Protein AF-A0A383E9K0-F1 (afdb_monomer_lite)

Structure (mmCIF, N/CA/C/O backbone):
data_AF-A0A383E9K0-F1
#
_entry.id   AF-A0A383E9K0-F1
#
loop_
_atom_site.group_PDB
_atom_site.id
_atom_site.type_symbol
_atom_site.label_atom_id
_atom_site.label_alt_id
_atom_site.label_comp_id
_atom_site.label_asym_id
_atom_site.label_entity_id
_atom_site.label_seq_id
_atom_site.pdbx_PDB_ins_code
_atom_site.Cartn_x
_atom_site.Cartn_y
_atom_site.Cartn_z
_atom_site.occupancy
_atom_site.B_iso_or_equiv
_atom_site.auth_seq_id
_atom_site.auth_comp_id
_atom_site.auth_asym_id
_atom_site.auth_atom_id
_atom_site.pdbx_PDB_model_num
ATOM 1 N N . MET A 1 1 ? 12.371 43.505 5.451 1.00 62.72 1 MET A N 1
ATOM 2 C CA . MET A 1 1 ? 11.698 42.505 6.313 1.00 62.72 1 MET A CA 1
ATOM 3 C C . MET A 1 1 ? 12.733 41.983 7.300 1.00 62.72 1 MET A C 1
ATOM 5 O O . MET A 1 1 ? 13.817 41.647 6.853 1.00 62.72 1 MET A O 1
ATOM 9 N N . ASN A 1 2 ? 12.482 42.033 8.610 1.00 87.19 2 ASN A N 1
ATOM 10 C CA . ASN A 1 2 ? 13.477 41.635 9.618 1.00 87.19 2 ASN A CA 1
ATOM 11 C C . ASN A 1 2 ? 13.504 40.107 9.811 1.00 87.19 2 ASN A C 1
ATOM 13 O O . ASN A 1 2 ? 12.530 39.417 9.507 1.00 87.19 2 ASN A O 1
ATOM 17 N N . SER A 1 3 ? 14.624 39.590 10.320 1.00 84.31 3 SER A N 1
ATOM 18 C CA . SER A 1 3 ? 14.886 38.151 10.492 1.00 84.31 3 SER A CA 1
ATOM 19 C C . SER A 1 3 ? 13.806 37.435 11.308 1.00 84.31 3 SER A C 1
ATOM 21 O O . SER A 1 3 ? 13.429 36.313 10.985 1.00 84.31 3 SER A O 1
ATOM 23 N N . THR A 1 4 ? 13.227 38.110 12.301 1.00 87.75 4 THR A N 1
ATOM 24 C CA . THR A 1 4 ? 12.121 37.583 13.111 1.00 87.75 4 THR A CA 1
ATOM 25 C C . THR A 1 4 ? 10.860 37.329 12.281 1.00 87.75 4 THR A C 1
ATOM 27 O O . THR A 1 4 ? 10.239 36.278 12.415 1.00 87.75 4 THR A O 1
ATOM 30 N N . LYS A 1 5 ? 10.495 38.253 11.378 1.00 87.75 5 LYS A N 1
ATOM 31 C CA . LYS A 1 5 ? 9.339 38.079 10.482 1.00 87.75 5 LYS A CA 1
ATOM 32 C C . LYS A 1 5 ? 9.578 36.964 9.464 1.00 87.75 5 LYS A C 1
ATOM 34 O O . LYS A 1 5 ? 8.656 36.214 9.175 1.00 87.75 5 LYS A O 1
ATOM 39 N N . LEU A 1 6 ? 10.809 36.826 8.966 1.00 87.19 6 LEU A N 1
ATOM 40 C CA . LEU A 1 6 ? 11.177 35.742 8.051 1.00 87.19 6 LEU A CA 1
ATOM 41 C C . LEU A 1 6 ? 11.075 34.364 8.729 1.00 87.19 6 LEU A C 1
ATOM 43 O O . LEU A 1 6 ? 10.547 33.426 8.139 1.00 87.19 6 LEU A O 1
ATOM 47 N N . CYS A 1 7 ? 11.513 34.262 9.986 1.00 88.81 7 CYS A N 1
ATOM 48 C CA . CYS A 1 7 ? 11.448 33.024 10.763 1.00 88.81 7 CYS A CA 1
ATOM 49 C C . CYS A 1 7 ? 9.997 32.578 11.025 1.00 88.81 7 CYS A C 1
ATOM 51 O O . CYS A 1 7 ? 9.662 31.411 10.846 1.00 88.81 7 CYS A O 1
ATOM 53 N N . LEU A 1 8 ? 9.103 33.519 11.355 1.00 88.94 8 LEU A N 1
ATOM 54 C CA . LEU A 1 8 ? 7.677 33.224 11.557 1.00 88.94 8 LEU A CA 1
ATOM 55 C C . LEU A 1 8 ? 6.985 32.723 10.278 1.00 88.94 8 LEU A C 1
ATOM 57 O O . LEU A 1 8 ? 6.127 31.845 10.352 1.00 88.94 8 LEU A O 1
ATOM 61 N N . ILE A 1 9 ? 7.379 33.233 9.107 1.00 87.94 9 ILE A N 1
ATOM 62 C CA . ILE A 1 9 ? 6.860 32.767 7.811 1.00 87.94 9 ILE A CA 1
ATOM 63 C C . ILE A 1 9 ? 7.317 31.329 7.524 1.00 87.94 9 ILE A C 1
ATOM 65 O O . ILE A 1 9 ? 6.505 30.501 7.119 1.00 87.94 9 ILE A O 1
ATOM 69 N N . LEU A 1 10 ? 8.589 31.009 7.781 1.00 85.00 10 LEU A N 1
ATOM 70 C CA . LEU A 1 10 ? 9.135 29.654 7.617 1.00 85.00 10 LEU A CA 1
ATOM 71 C C . LEU A 1 10 ? 8.456 28.633 8.537 1.00 85.00 10 LEU A C 1
ATOM 73 O O . LEU A 1 10 ? 8.125 27.538 8.092 1.00 85.00 10 LEU A O 1
ATOM 77 N N . ILE A 1 11 ? 8.199 29.000 9.795 1.00 86.56 11 ILE A N 1
ATOM 78 C CA . ILE A 1 11 ? 7.497 28.129 10.747 1.00 86.56 11 ILE A CA 1
ATOM 79 C C . ILE A 1 11 ? 6.051 27.897 10.296 1.00 86.56 11 ILE A C 1
ATOM 81 O O . ILE A 1 11 ? 5.594 26.762 10.314 1.00 86.56 11 ILE A O 1
ATOM 85 N N . SER A 1 12 ? 5.356 28.942 9.832 1.00 81.81 12 SER A N 1
ATOM 86 C CA . SER A 1 12 ? 3.989 28.852 9.293 1.00 81.81 12 SER A CA 1
ATOM 87 C C . SER A 1 12 ? 3.872 27.861 8.124 1.00 81.81 12 SER A C 1
ATOM 89 O O . SER A 1 12 ? 2.944 27.053 8.087 1.00 81.81 12 SER A O 1
ATOM 91 N N . LEU A 1 13 ? 4.855 27.848 7.217 1.00 79.12 13 LEU A N 1
ATOM 92 C CA . LEU A 1 13 ? 4.903 26.919 6.080 1.00 79.12 13 LEU A CA 1
ATOM 93 C C . LEU A 1 13 ? 5.021 25.443 6.506 1.00 79.12 13 LEU A C 1
ATOM 95 O O . LEU A 1 13 ? 4.554 24.573 5.778 1.00 79.12 13 LEU A O 1
ATOM 99 N N . MET A 1 14 ? 5.593 25.153 7.680 1.00 73.38 14 MET A N 1
ATOM 100 C CA . MET A 1 14 ? 5.721 23.787 8.214 1.00 73.38 14 MET A CA 1
ATOM 101 C C . MET A 1 14 ? 4.428 23.258 8.858 1.00 73.38 14 MET A C 1
ATOM 103 O O . MET A 1 14 ? 4.321 22.061 9.112 1.00 73.38 14 MET A O 1
ATOM 107 N N . ILE A 1 15 ? 3.451 24.130 9.134 1.00 75.44 15 ILE A N 1
ATOM 108 C CA . ILE A 1 15 ? 2.143 23.754 9.704 1.00 75.44 15 ILE A CA 1
ATOM 109 C C . ILE A 1 15 ? 1.148 23.395 8.590 1.00 75.44 15 ILE A C 1
ATOM 111 O O . ILE A 1 15 ? 0.078 22.857 8.866 1.00 75.44 15 ILE A O 1
ATOM 115 N N . ILE A 1 16 ? 1.479 23.682 7.325 1.00 70.81 16 ILE A N 1
ATOM 116 C CA . ILE A 1 16 ? 0.641 23.290 6.193 1.00 70.81 16 ILE A CA 1
ATOM 117 C C . ILE A 1 16 ? 0.694 21.761 6.102 1.00 70.81 16 ILE A C 1
ATOM 119 O O . ILE A 1 16 ? 1.768 21.210 5.841 1.00 70.81 16 ILE A O 1
ATOM 123 N N . PRO A 1 17 ? -0.428 21.050 6.318 1.00 56.66 17 PRO A N 1
ATOM 124 C CA . PRO A 1 17 ? -0.443 19.614 6.127 1.00 56.66 17 PRO A CA 1
ATOM 125 C C . PRO A 1 17 ? -0.095 19.342 4.667 1.00 56.66 17 PRO A C 1
ATOM 127 O O . PRO A 1 17 ? -0.746 19.860 3.758 1.00 56.66 17 PRO A O 1
ATOM 130 N N . VAL A 1 18 ? 0.933 18.527 4.438 1.00 58.53 18 VAL A N 1
ATOM 131 C CA . VAL A 1 18 ? 1.237 17.986 3.111 1.00 58.53 18 VAL A CA 1
ATOM 132 C C . VAL A 1 18 ? 0.142 16.969 2.793 1.00 58.53 18 VAL A C 1
ATOM 134 O O . VAL A 1 18 ? 0.309 1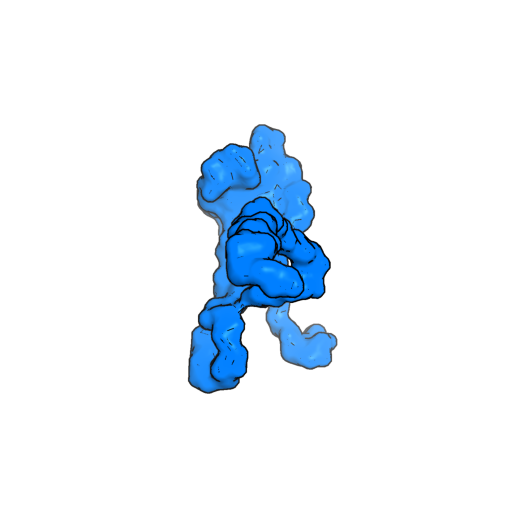5.762 2.941 1.00 58.53 18 VAL A O 1
ATOM 137 N N . THR A 1 19 ? -1.046 17.461 2.446 1.00 50.88 19 THR A N 1
ATOM 138 C CA . THR A 1 19 ? -2.120 16.615 1.941 1.00 50.88 19 THR A CA 1
ATOM 139 C C . THR A 1 19 ? -1.672 16.093 0.589 1.00 50.88 19 THR A C 1
ATOM 141 O O . THR A 1 19 ? -1.332 16.883 -0.294 1.00 50.88 19 THR A O 1
ATOM 144 N N . GLN A 1 20 ? -1.654 14.773 0.427 1.00 51.31 20 GLN A N 1
ATOM 145 C CA . GLN A 1 20 ? -1.329 14.141 -0.845 1.00 51.31 20 GLN A CA 1
ATOM 146 C C . GLN A 1 20 ? -2.285 14.673 -1.925 1.00 51.31 20 GLN A C 1
ATOM 148 O O . GLN A 1 20 ? -3.494 14.456 -1.855 1.00 51.31 20 GLN A O 1
ATOM 153 N N . ALA A 1 21 ? -1.757 15.419 -2.897 1.00 39.38 21 ALA A N 1
ATOM 154 C CA . ALA A 1 21 ? -2.513 15.811 -4.077 1.00 39.38 21 ALA A CA 1
ATOM 155 C C . ALA A 1 21 ? -2.745 14.559 -4.934 1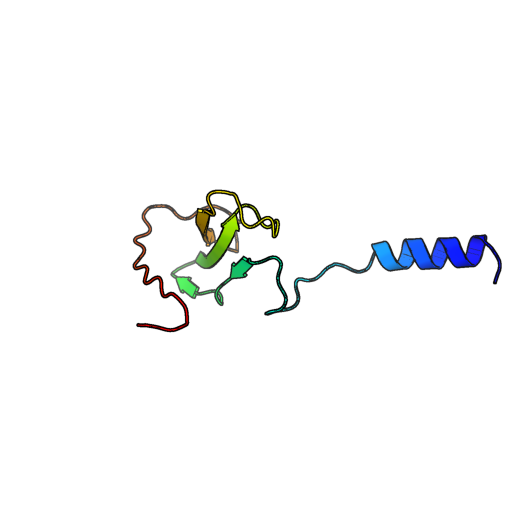.00 39.38 21 ALA A C 1
ATOM 157 O O . ALA A 1 21 ? -1.791 13.857 -5.280 1.00 39.38 21 ALA A O 1
ATOM 158 N N . PHE A 1 22 ? -4.007 14.273 -5.258 1.00 44.69 22 PHE A N 1
ATOM 159 C CA . PHE A 1 22 ? -4.376 13.197 -6.179 1.00 44.69 22 PHE A CA 1
ATOM 160 C C . PHE A 1 22 ? -3.577 13.336 -7.488 1.00 44.69 22 PHE A C 1
ATOM 162 O O . PHE A 1 22 ? -3.657 14.365 -8.157 1.00 44.69 22 PHE A O 1
ATOM 169 N N . GLY A 1 23 ? -2.810 12.305 -7.850 1.00 42.88 23 GLY A N 1
ATOM 170 C CA . GLY A 1 23 ? -2.208 12.179 -9.182 1.00 42.88 23 GLY A CA 1
ATOM 171 C C . GLY A 1 23 ? -0.924 12.971 -9.456 1.00 42.88 23 GLY A C 1
ATOM 172 O O . GLY A 1 23 ? -0.593 13.163 -10.620 1.00 42.88 23 GLY A O 1
ATOM 173 N N . HIS A 1 24 ? -0.191 13.442 -8.442 1.00 48.72 24 HIS A N 1
ATOM 174 C CA . HIS A 1 24 ? 1.179 13.986 -8.605 1.00 48.72 24 HIS A CA 1
ATOM 175 C C . HIS A 1 24 ? 2.204 13.261 -7.701 1.00 48.72 24 HIS A C 1
ATOM 177 O O . HIS A 1 24 ? 3.235 13.816 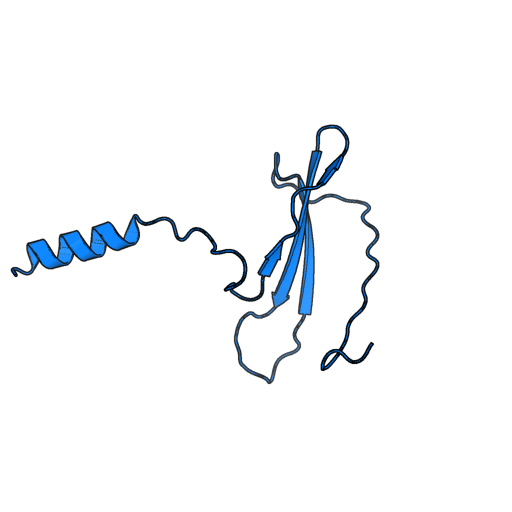-7.332 1.00 48.72 24 HIS A O 1
ATOM 183 N N . GLY A 1 25 ? 1.873 12.035 -7.276 1.00 52.53 25 GLY A N 1
ATOM 184 C CA . GLY A 1 25 ? 2.453 11.358 -6.117 1.00 52.53 25 GLY A CA 1
ATOM 185 C C . GLY A 1 25 ? 3.875 10.817 -6.279 1.00 52.53 25 GLY A C 1
ATOM 186 O O . GLY A 1 25 ? 4.401 10.652 -7.375 1.00 52.53 25 GLY A O 1
ATOM 187 N N . LEU A 1 26 ? 4.452 10.452 -5.133 1.00 58.66 26 LEU A N 1
ATOM 188 C CA . LEU A 1 26 ? 5.718 9.732 -4.929 1.00 58.66 26 LEU A CA 1
ATOM 189 C C . LEU A 1 26 ? 5.721 8.299 -5.528 1.00 58.66 26 LEU A C 1
ATOM 191 O O . LEU A 1 26 ? 6.420 7.426 -5.029 1.00 58.66 26 LEU A O 1
ATOM 195 N N . GLY A 1 27 ? 4.902 8.026 -6.549 1.00 61.91 27 GLY A N 1
ATOM 196 C CA . GLY A 1 27 ? 4.692 6.690 -7.113 1.00 61.91 27 GLY A CA 1
ATOM 197 C C . GLY A 1 27 ? 3.788 5.782 -6.273 1.00 61.91 27 GLY A C 1
ATOM 198 O O . GLY A 1 27 ? 3.942 4.566 -6.350 1.00 61.91 27 GLY A O 1
ATOM 199 N N . ILE A 1 28 ? 2.888 6.360 -5.463 1.00 75.44 28 ILE A N 1
ATOM 200 C CA . ILE A 1 28 ? 1.870 5.640 -4.683 1.00 75.44 28 ILE A CA 1
ATOM 201 C C . ILE A 1 28 ? 0.489 6.002 -5.228 1.00 75.44 28 ILE A C 1
ATOM 203 O O . ILE A 1 28 ? 0.088 7.165 -5.146 1.00 75.44 28 ILE A O 1
ATOM 207 N N . ASP A 1 29 ? -0.245 5.004 -5.710 1.00 81.50 29 ASP A N 1
ATOM 208 C CA . ASP A 1 29 ? -1.628 5.138 -6.157 1.00 81.50 29 ASP A CA 1
ATOM 209 C C . ASP A 1 29 ? -2.549 4.350 -5.233 1.00 81.50 29 ASP A C 1
ATOM 211 O O 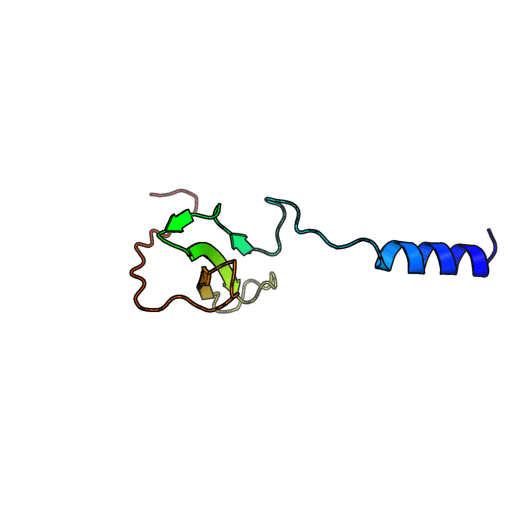. ASP A 1 29 ? -2.337 3.169 -4.969 1.00 81.50 29 ASP A O 1
ATOM 215 N N . THR A 1 30 ? -3.591 4.999 -4.718 1.00 83.19 30 THR A N 1
ATOM 216 C CA . THR A 1 30 ? -4.586 4.363 -3.849 1.00 83.19 30 THR A CA 1
ATOM 217 C C . THR A 1 30 ? -5.960 4.435 -4.497 1.00 83.19 30 THR A C 1
ATOM 219 O O . THR A 1 30 ? -6.377 5.486 -4.985 1.00 83.19 30 THR A O 1
ATOM 222 N N . THR A 1 31 ? -6.681 3.316 -4.501 1.00 82.44 31 THR A N 1
ATOM 223 C CA . THR A 1 31 ? -8.034 3.247 -5.056 1.00 82.44 31 THR A CA 1
ATOM 224 C C . THR A 1 31 ? -9.008 4.110 -4.260 1.00 82.44 31 THR A C 1
ATOM 226 O O . THR A 1 31 ? -8.805 4.414 -3.083 1.00 82.44 31 THR A O 1
ATOM 229 N N . THR A 1 32 ? -10.149 4.440 -4.862 1.00 81.19 32 THR A N 1
ATOM 230 C CA . THR A 1 32 ? -11.312 4.850 -4.068 1.00 81.19 32 THR A CA 1
ATOM 231 C C . THR A 1 32 ? -11.688 3.728 -3.096 1.00 81.19 32 THR A C 1
ATOM 233 O O . THR A 1 32 ? -11.495 2.545 -3.385 1.00 81.19 32 THR A O 1
ATOM 236 N N . SER A 1 33 ? -12.210 4.098 -1.927 1.00 81.81 33 SER A N 1
ATOM 237 C CA . SER A 1 33 ? -12.626 3.121 -0.926 1.00 81.81 33 SER A CA 1
ATOM 238 C C . SER A 1 33 ? -13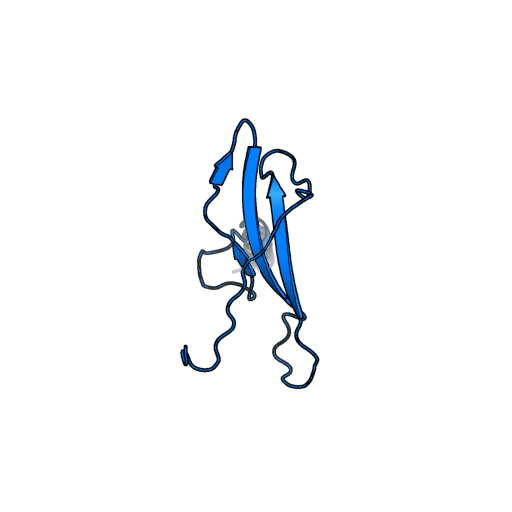.785 2.267 -1.420 1.00 81.81 33 SER A C 1
ATOM 240 O O . SER A 1 33 ? -14.827 2.810 -1.797 1.00 81.81 33 SER A O 1
ATOM 242 N N . LEU A 1 34 ? -13.628 0.952 -1.317 1.00 87.50 34 LEU A N 1
ATOM 243 C CA . LEU A 1 34 ? -14.693 -0.019 -1.506 1.00 87.50 34 LEU A CA 1
ATOM 244 C C . LEU A 1 34 ? -15.325 -0.336 -0.147 1.00 87.50 34 LEU A C 1
ATOM 246 O O . LEU A 1 34 ? -14.627 -0.685 0.804 1.00 87.50 34 LEU A O 1
ATOM 250 N N . ASN A 1 35 ? -16.646 -0.229 -0.048 1.00 89.44 35 ASN A N 1
ATOM 251 C CA . ASN A 1 35 ? -17.364 -0.646 1.154 1.00 89.44 35 ASN A CA 1
ATOM 252 C C . ASN A 1 35 ? -17.711 -2.132 1.033 1.00 89.44 35 ASN A C 1
ATOM 254 O O . ASN A 1 35 ? -18.366 -2.528 0.069 1.00 89.44 35 ASN A O 1
ATOM 258 N N . TYR A 1 36 ? -17.289 -2.932 2.007 1.00 84.56 36 TYR A N 1
ATOM 259 C CA . TYR A 1 36 ? -17.643 -4.345 2.109 1.00 84.56 36 TYR A CA 1
ATOM 260 C C . TYR A 1 36 ? -17.975 -4.657 3.567 1.00 84.56 36 TYR A C 1
ATOM 262 O O . TYR A 1 36 ? -17.115 -4.525 4.438 1.00 84.56 36 TYR A O 1
ATOM 270 N N . GLU A 1 37 ? -19.226 -5.041 3.827 1.00 87.75 37 GLU A N 1
ATOM 271 C CA . GLU A 1 37 ? -19.765 -5.193 5.184 1.00 87.75 37 GLU A CA 1
ATOM 272 C C . GLU A 1 37 ? -19.493 -3.930 6.029 1.00 87.75 37 GLU A C 1
ATOM 274 O O . GLU A 1 37 ? -19.848 -2.818 5.632 1.00 87.75 37 GLU A O 1
ATOM 279 N N . GLU A 1 38 ? -18.843 -4.076 7.184 1.00 89.38 38 GLU A N 1
ATOM 280 C CA . GLU A 1 38 ? -18.465 -2.962 8.052 1.00 89.38 38 GLU A CA 1
ATOM 281 C C . GLU A 1 38 ? -17.102 -2.350 7.695 1.00 89.38 38 GLU A C 1
ATOM 283 O O . GLU A 1 38 ? -16.721 -1.328 8.275 1.00 89.38 38 GLU A O 1
ATOM 288 N N . LYS A 1 39 ? -16.374 -2.926 6.733 1.00 87.62 39 LYS A N 1
ATOM 289 C CA . LYS A 1 39 ? -15.013 -2.518 6.373 1.00 87.62 39 LYS A CA 1
ATOM 290 C C . LYS A 1 39 ? -15.005 -1.498 5.247 1.00 87.62 39 LYS A C 1
ATOM 292 O O . LYS A 1 39 ? -15.814 -1.548 4.315 1.00 87.62 39 LYS A O 1
ATOM 297 N N . LYS A 1 40 ? -14.036 -0.584 5.305 1.00 92.88 40 LYS A N 1
ATOM 298 C CA . LYS A 1 40 ? -13.775 0.383 4.236 1.00 92.88 40 LYS A CA 1
ATOM 299 C C . LYS A 1 40 ? -12.448 0.040 3.569 1.00 92.88 40 LYS A C 1
ATOM 301 O O . LYS A 1 40 ? -11.406 0.554 3.954 1.00 92.88 40 LYS A O 1
ATOM 306 N N . ILE A 1 41 ? -12.486 -0.845 2.583 1.00 92.31 41 ILE A N 1
ATOM 307 C CA . ILE A 1 41 ? -11.302 -1.419 1.942 1.00 92.31 41 ILE A CA 1
ATOM 308 C C . ILE A 1 41 ? -10.627 -0.381 1.040 1.00 92.31 41 ILE A C 1
ATOM 310 O O . ILE A 1 41 ? -11.276 0.235 0.191 1.00 92.31 41 ILE A O 1
ATOM 314 N N . LEU A 1 42 ? -9.315 -0.218 1.200 1.00 92.31 42 LEU A N 1
ATOM 315 C CA . LEU A 1 42 ? -8.449 0.521 0.285 1.00 92.31 42 LEU A CA 1
ATOM 316 C C . LEU A 1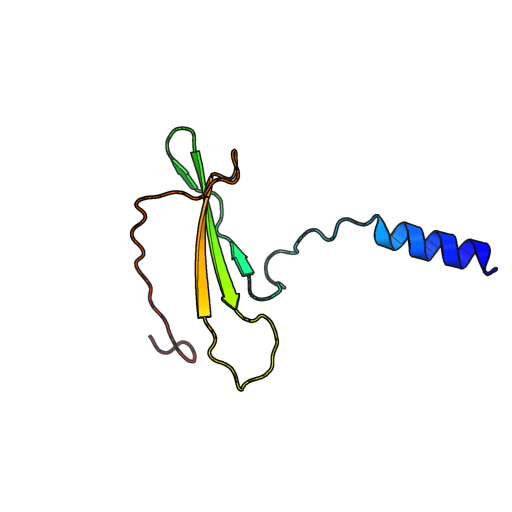 42 ? -7.349 -0.393 -0.243 1.00 92.31 42 LEU A C 1
ATOM 318 O O . LEU A 1 42 ? -6.814 -1.222 0.493 1.00 92.31 42 LEU A O 1
ATOM 322 N N . ILE A 1 43 ? -7.001 -0.203 -1.512 1.00 91.31 43 ILE A N 1
ATOM 323 C CA . ILE A 1 43 ? -5.872 -0.863 -2.162 1.00 91.31 43 ILE A CA 1
ATOM 324 C C . ILE A 1 43 ? -4.886 0.236 -2.535 1.00 91.31 43 ILE A C 1
ATOM 326 O O . ILE A 1 43 ? -5.250 1.176 -3.238 1.00 91.31 43 ILE A O 1
ATOM 330 N N . SER A 1 44 ? -3.657 0.128 -2.045 1.00 89.75 44 SER A N 1
ATOM 331 C CA . SER A 1 44 ? -2.546 1.004 -2.402 1.00 89.75 44 SER A CA 1
ATOM 332 C C . SER A 1 44 ? -1.516 0.221 -3.203 1.00 89.75 44 SER A C 1
ATOM 334 O O . SER A 1 44 ? -1.186 -0.911 -2.845 1.00 89.75 44 SER A O 1
ATOM 336 N N . VAL A 1 45 ? -1.018 0.813 -4.279 1.00 88.88 45 VAL A N 1
ATOM 337 C CA . VAL A 1 45 ? 0.034 0.269 -5.133 1.00 88.88 45 VAL A CA 1
ATOM 338 C C . VAL A 1 45 ? 1.184 1.262 -5.140 1.00 88.88 45 VAL A C 1
ATOM 340 O O . VAL A 1 45 ? 0.987 2.436 -5.439 1.00 88.88 45 VAL A O 1
ATOM 343 N N . GLU A 1 46 ? 2.384 0.796 -4.810 1.00 85.62 46 GLU A N 1
ATOM 344 C CA . GLU A 1 46 ? 3.594 1.617 -4.820 1.00 85.62 46 GLU A CA 1
ATOM 345 C C . GLU A 1 46 ? 4.775 0.901 -5.477 1.00 85.62 46 GLU A C 1
ATOM 347 O O . GLU A 1 46 ? 4.878 -0.329 -5.437 1.00 85.62 46 GLU A O 1
ATOM 352 N N . MET A 1 47 ? 5.692 1.677 -6.058 1.00 82.50 47 MET A N 1
ATOM 353 C CA . MET A 1 47 ? 6.970 1.176 -6.565 1.00 82.50 47 MET A CA 1
ATOM 354 C C . MET A 1 47 ? 8.105 1.502 -5.590 1.00 82.50 47 MET A C 1
ATOM 356 O O . MET A 1 47 ? 8.320 2.653 -5.219 1.00 82.50 47 MET A O 1
ATOM 360 N N . LEU A 1 48 ? 8.863 0.482 -5.191 1.00 79.56 48 LEU A N 1
ATOM 361 C CA . LEU A 1 48 ? 9.958 0.589 -4.230 1.00 79.56 48 LEU A CA 1
ATOM 362 C C . LEU A 1 48 ? 11.298 0.190 -4.867 1.00 79.56 48 LEU A C 1
ATOM 364 O O . LEU A 1 48 ? 11.350 -0.833 -5.547 1.00 79.56 48 LEU A O 1
ATOM 368 N N . PRO A 1 49 ? 12.401 0.906 -4.595 1.00 76.06 49 PRO A N 1
ATOM 369 C CA . PRO A 1 49 ? 12.444 2.191 -3.903 1.00 76.06 49 PRO A CA 1
ATOM 370 C C . PRO A 1 49 ? 11.924 3.339 -4.790 1.00 76.06 49 PRO A C 1
ATOM 372 O O . PRO A 1 49 ? 12.096 3.309 -6.009 1.00 76.06 49 PRO A O 1
ATOM 375 N N . VAL A 1 50 ? 11.357 4.370 -4.154 1.00 68.06 50 VAL A N 1
ATOM 376 C CA . VAL A 1 50 ? 10.804 5.589 -4.791 1.00 68.06 50 VAL A CA 1
ATOM 377 C C . VAL A 1 50 ? 11.878 6.433 -5.508 1.00 68.06 50 VAL A C 1
ATOM 379 O O . VAL A 1 50 ? 11.562 7.309 -6.306 1.00 68.06 50 VAL A O 1
ATOM 382 N N . TYR A 1 51 ? 13.164 6.175 -5.252 1.00 66.12 51 TYR A N 1
ATOM 383 C CA . TYR A 1 51 ? 14.272 6.907 -5.869 1.00 66.12 51 TYR A CA 1
ATOM 384 C C . TYR A 1 51 ? 14.391 6.620 -7.370 1.00 66.12 51 TYR A C 1
ATOM 386 O O . TYR A 1 51 ? 14.268 5.479 -7.802 1.00 66.12 51 TYR A O 1
ATOM 394 N N . PHE A 1 52 ? 14.678 7.652 -8.157 1.00 57.06 52 PHE A N 1
ATOM 395 C CA . PHE A 1 52 ? 14.755 7.600 -9.621 1.00 57.06 52 PHE A CA 1
ATOM 396 C C . PHE A 1 52 ? 16.060 7.008 -10.176 1.00 57.06 52 PHE A C 1
ATOM 398 O O . PHE A 1 52 ? 16.276 7.076 -11.381 1.00 57.06 52 PHE A O 1
ATOM 405 N N . ASP A 1 53 ? 16.924 6.420 -9.342 1.00 61.00 53 ASP A N 1
ATOM 406 C CA . ASP A 1 53 ? 18.083 5.697 -9.866 1.00 61.00 53 ASP A CA 1
ATOM 407 C C . ASP A 1 53 ? 17.606 4.455 -10.632 1.00 61.00 53 ASP A C 1
ATOM 409 O O . ASP A 1 53 ? 16.898 3.587 -10.108 1.00 61.00 53 ASP A O 1
ATOM 413 N N . GLU A 1 54 ? 17.970 4.416 -11.913 1.00 56.34 54 GLU A N 1
ATOM 414 C CA . GLU A 1 54 ? 17.512 3.446 -12.913 1.00 56.34 54 GLU A CA 1
ATOM 415 C C . GLU A 1 54 ? 18.046 2.021 -12.671 1.00 56.34 54 GLU A C 1
ATOM 417 O O . GLU A 1 54 ? 17.619 1.075 -13.331 1.00 56.34 54 GLU A O 1
ATOM 422 N N . SER A 1 55 ? 18.981 1.845 -11.734 1.00 58.53 55 SER A N 1
ATOM 423 C CA . SER A 1 55 ? 19.818 0.647 -11.637 1.00 58.53 55 SER A CA 1
ATOM 424 C C . SER A 1 55 ? 19.357 -0.420 -10.643 1.00 58.53 55 SER A C 1
ATOM 426 O O . SER A 1 55 ? 20.002 -1.465 -10.562 1.00 58.53 55 SER A O 1
ATOM 428 N N . GLU A 1 56 ? 18.262 -0.231 -9.902 1.00 62.03 56 GLU A N 1
ATOM 429 C CA . GLU A 1 56 ? 17.920 -1.163 -8.821 1.00 62.03 56 GLU A CA 1
ATOM 430 C C . GLU A 1 56 ? 16.533 -1.790 -8.940 1.00 62.03 56 GLU A C 1
ATOM 432 O O . GLU A 1 56 ? 15.529 -1.103 -9.112 1.00 62.03 56 GLU A O 1
ATOM 437 N N . ASN A 1 57 ? 16.519 -3.123 -8.799 1.00 73.44 57 ASN A N 1
ATOM 438 C CA . ASN A 1 57 ? 15.383 -4.046 -8.722 1.00 73.44 57 ASN A CA 1
ATOM 439 C C . ASN A 1 57 ? 14.113 -3.426 -8.114 1.00 73.44 57 ASN A C 1
ATOM 441 O O . ASN A 1 57 ? 13.837 -3.584 -6.918 1.00 73.44 57 ASN A O 1
ATOM 445 N N . LYS A 1 58 ? 13.318 -2.755 -8.953 1.00 78.00 58 LYS A N 1
ATOM 446 C CA . LYS A 1 58 ? 12.052 -2.159 -8.537 1.00 78.00 58 LYS A CA 1
ATOM 447 C C . LYS A 1 58 ? 11.086 -3.258 -8.117 1.00 78.00 58 LYS A C 1
ATOM 449 O O . LYS A 1 58 ? 10.927 -4.267 -8.801 1.00 78.00 58 LYS A O 1
ATOM 454 N N . LYS A 1 59 ? 10.424 -3.050 -6.986 1.00 84.75 59 LYS A N 1
ATOM 455 C CA . LYS A 1 59 ? 9.377 -3.927 -6.464 1.00 84.75 59 LYS A CA 1
ATOM 456 C C . LYS A 1 59 ? 8.058 -3.183 -6.495 1.00 84.75 59 LYS A C 1
ATOM 458 O O . LYS A 1 59 ? 7.991 -2.045 -6.047 1.00 84.75 59 LYS A O 1
ATOM 463 N N . ILE A 1 60 ? 7.014 -3.847 -6.972 1.00 85.31 60 ILE A N 1
ATOM 464 C CA . ILE A 1 60 ? 5.642 -3.376 -6.800 1.00 85.31 60 ILE A CA 1
ATOM 465 C C . ILE A 1 60 ? 5.166 -3.906 -5.450 1.00 85.31 60 ILE A C 1
ATOM 467 O O . ILE A 1 60 ? 5.152 -5.119 -5.232 1.00 85.31 60 ILE A O 1
ATOM 471 N N . ARG A 1 61 ? 4.803 -3.013 -4.530 1.00 88.31 61 ARG A N 1
ATOM 472 C CA . ARG A 1 61 ? 4.088 -3.384 -3.310 1.00 88.31 61 ARG A CA 1
ATOM 473 C C . ARG A 1 61 ? 2.617 -3.053 -3.503 1.00 88.31 61 ARG A C 1
ATOM 475 O O . ARG A 1 61 ? 2.268 -1.914 -3.785 1.00 88.31 61 ARG A O 1
ATOM 482 N N . ILE A 1 62 ? 1.770 -4.058 -3.302 1.00 90.44 62 ILE A N 1
ATOM 483 C CA . ILE A 1 62 ? 0.323 -3.893 -3.202 1.00 90.44 62 ILE A CA 1
ATOM 484 C C . ILE A 1 62 ? -0.055 -4.101 -1.741 1.00 90.44 62 ILE A C 1
ATOM 486 O O . ILE A 1 62 ? 0.271 -5.135 -1.155 1.00 90.44 62 ILE A O 1
ATOM 490 N N . TYR A 1 63 ? -0.710 -3.112 -1.146 1.00 90.88 63 TYR A N 1
ATOM 491 C CA . TYR A 1 63 ? -1.149 -3.143 0.241 1.00 90.88 63 TYR A CA 1
ATOM 492 C C . TYR A 1 63 ? -2.658 -2.942 0.313 1.00 90.88 63 TYR A C 1
ATOM 494 O O . TYR A 1 63 ? -3.187 -1.969 -0.221 1.00 90.88 63 TYR A O 1
ATOM 502 N N . VAL A 1 64 ? -3.348 -3.871 0.973 1.00 93.00 64 VAL A N 1
ATOM 503 C CA . VAL A 1 64 ? -4.805 -3.846 1.138 1.00 93.00 64 VAL A CA 1
ATOM 504 C C . VAL A 1 64 ? -5.122 -3.763 2.614 1.00 93.00 64 VAL A C 1
ATOM 506 O O . VAL A 1 64 ? -4.653 -4.593 3.393 1.00 93.00 64 VAL A O 1
ATOM 509 N N . TYR A 1 65 ? -5.905 -2.764 2.999 1.00 93.00 65 TYR A N 1
ATOM 510 C CA . TYR A 1 65 ? -6.172 -2.472 4.402 1.00 93.00 65 TYR A CA 1
ATOM 511 C C . TYR A 1 65 ? -7.568 -1.885 4.605 1.00 93.00 65 TYR A C 1
ATOM 513 O O . TYR A 1 65 ? -8.169 -1.326 3.682 1.00 93.00 65 TYR A O 1
ATOM 521 N N . ASP A 1 66 ? -8.097 -2.026 5.818 1.00 93.06 66 ASP A N 1
ATOM 522 C CA . ASP A 1 66 ? -9.321 -1.338 6.221 1.00 93.06 66 ASP A CA 1
ATOM 523 C C . ASP A 1 66 ? -8.980 0.098 6.623 1.00 93.06 66 ASP A C 1
ATOM 525 O O . ASP A 1 66 ? -8.195 0.336 7.535 1.00 93.06 66 ASP A O 1
ATOM 529 N N . LYS A 1 67 ? -9.589 1.087 5.971 1.00 90.38 67 LYS A N 1
ATOM 530 C CA . LYS A 1 67 ? -9.361 2.498 6.279 1.00 90.38 67 LYS A CA 1
ATOM 531 C C . LYS A 1 67 ? -9.811 2.883 7.690 1.00 90.38 67 LYS A C 1
ATOM 533 O O . LYS A 1 67 ? -9.364 3.909 8.193 1.00 90.38 67 LYS A O 1
ATOM 538 N N . LYS A 1 68 ? -10.723 2.127 8.307 1.00 89.19 68 LYS A N 1
ATOM 539 C CA . LYS A 1 68 ? -11.212 2.430 9.659 1.00 89.19 68 LYS A CA 1
ATOM 540 C C . LYS A 1 68 ? -10.200 2.056 10.738 1.00 89.19 68 LYS A C 1
ATOM 542 O O . LYS A 1 68 ? -10.029 2.825 11.676 1.00 89.19 68 LYS A O 1
ATOM 547 N N . THR A 1 69 ? -9.566 0.892 10.611 1.00 92.38 69 THR A N 1
ATOM 548 C CA . THR A 1 69 ? -8.638 0.348 11.619 1.00 92.38 69 THR A CA 1
ATOM 549 C C . THR A 1 69 ? -7.171 0.489 11.223 1.00 92.38 69 THR A C 1
ATOM 551 O O . THR A 1 69 ? -6.299 0.334 12.067 1.00 92.38 69 THR A O 1
ATOM 554 N N . GLU A 1 70 ? -6.901 0.783 9.949 1.00 89.81 70 GLU A N 1
ATOM 555 C CA . GLU A 1 70 ? -5.571 0.806 9.324 1.00 89.81 70 GLU A CA 1
ATOM 556 C C . GLU A 1 70 ? -4.861 -0.561 9.304 1.00 89.81 70 GLU A C 1
ATOM 558 O O . GLU A 1 70 ? -3.692 -0.672 8.931 1.00 89.81 70 GLU A O 1
ATOM 563 N N . GLU A 1 71 ? -5.591 -1.630 9.627 1.00 92.56 71 GLU A N 1
ATOM 564 C CA . GLU A 1 71 ? -5.080 -2.995 9.636 1.00 92.56 71 GLU A CA 1
ATOM 565 C C . GLU A 1 71 ? -5.101 -3.625 8.241 1.00 92.56 71 GLU A C 1
ATOM 567 O O . GLU A 1 71 ? -6.037 -3.440 7.453 1.00 92.56 71 GLU A O 1
ATOM 572 N N . GLY A 1 72 ? -4.070 -4.422 7.953 1.00 91.75 72 GLY A N 1
ATOM 573 C CA . GLY A 1 72 ? -3.971 -5.195 6.721 1.00 91.75 72 GLY A CA 1
ATOM 574 C C . GLY A 1 72 ? -5.065 -6.259 6.623 1.00 91.75 72 GLY A C 1
ATOM 575 O O . GLY A 1 72 ? -5.346 -6.985 7.577 1.00 91.75 72 GLY A O 1
ATOM 576 N N . ILE A 1 73 ? -5.665 -6.385 5.443 1.00 90.94 73 ILE A N 1
ATOM 577 C CA . ILE A 1 73 ? -6.685 -7.399 5.174 1.00 90.94 73 ILE A CA 1
ATOM 578 C C . ILE A 1 73 ? -6.003 -8.676 4.680 1.00 90.94 73 ILE A C 1
ATOM 580 O O . ILE A 1 73 ? -5.229 -8.665 3.725 1.00 90.94 73 ILE A O 1
ATOM 584 N N . SER A 1 74 ? -6.295 -9.791 5.346 1.00 89.06 74 SER A N 1
ATOM 585 C CA . SER A 1 74 ? -5.793 -11.121 4.985 1.00 89.06 74 SER A CA 1
ATOM 586 C C . SER A 1 74 ? -6.679 -11.794 3.929 1.00 89.06 74 SER A C 1
ATOM 588 O O . SER A 1 74 ? -7.818 -11.385 3.718 1.00 89.06 74 SER A O 1
ATOM 590 N N . ASN A 1 75 ? -6.184 -12.876 3.315 1.00 89.00 75 ASN A N 1
ATOM 591 C CA . ASN A 1 75 ? -6.927 -13.697 2.344 1.00 89.00 75 ASN A CA 1
ATOM 592 C C . ASN A 1 75 ? -7.383 -12.930 1.091 1.00 89.00 75 ASN A C 1
ATOM 594 O O . ASN A 1 75 ? -8.500 -13.102 0.608 1.00 89.00 75 ASN A O 1
ATOM 598 N N . VAL A 1 76 ? -6.504 -12.084 0.557 1.00 87.25 76 VAL A N 1
ATOM 599 C CA . VAL A 1 76 ? -6.760 -11.334 -0.675 1.00 87.25 76 VAL A CA 1
ATOM 600 C C . VAL A 1 76 ? -6.186 -12.088 -1.870 1.00 87.25 76 VAL A C 1
ATOM 602 O O . VAL A 1 76 ? -5.043 -12.538 -1.838 1.00 87.25 76 VAL A O 1
ATOM 605 N N . THR A 1 77 ? -6.976 -12.203 -2.936 1.00 91.69 77 THR A N 1
ATOM 606 C CA . THR A 1 77 ? -6.501 -12.654 -4.250 1.00 91.69 77 THR A CA 1
ATOM 607 C C . THR A 1 77 ? -6.311 -11.439 -5.144 1.00 91.69 77 THR A C 1
ATOM 609 O O . THR A 1 77 ? -7.206 -10.602 -5.245 1.00 91.69 77 THR A O 1
ATOM 612 N N . PHE A 1 78 ? -5.160 -11.353 -5.804 1.00 88.69 78 PHE A N 1
ATOM 613 C CA . PHE A 1 78 ? -4.854 -10.284 -6.747 1.00 88.69 78 PHE A CA 1
ATOM 614 C C . PHE A 1 78 ? -4.827 -10.835 -8.170 1.00 88.69 78 PHE A C 1
ATOM 616 O O . PHE A 1 78 ? -4.194 -11.858 -8.426 1.00 88.69 78 PHE A O 1
ATOM 623 N N . LEU A 1 79 ? -5.479 -10.130 -9.090 1.00 90.88 79 LEU A N 1
ATOM 624 C CA . LEU A 1 79 ? -5.275 -10.288 -10.525 1.00 90.88 79 LEU A CA 1
ATOM 625 C C . LEU A 1 79 ? -4.458 -9.076 -10.974 1.00 90.88 79 LEU A C 1
ATOM 627 O O . LEU A 1 79 ? -4.869 -7.943 -10.724 1.00 90.88 79 LEU A O 1
ATOM 631 N N . LEU A 1 80 ? -3.282 -9.315 -11.555 1.00 88.06 80 LEU A N 1
ATOM 632 C CA . LEU A 1 80 ? -2.364 -8.261 -11.976 1.00 88.06 80 LEU A CA 1
ATOM 633 C C . LEU A 1 80 ? -2.075 -8.388 -13.465 1.00 88.06 80 LEU A C 1
ATOM 635 O O . LEU A 1 80 ? -1.633 -9.446 -13.907 1.00 88.06 80 LEU A O 1
ATOM 639 N N . ASP A 1 81 ? -2.195 -7.268 -14.168 1.00 87.75 81 ASP A N 1
ATOM 640 C CA . ASP A 1 81 ? -1.700 -7.104 -15.527 1.00 87.75 81 ASP A CA 1
ATOM 641 C C . ASP A 1 81 ? -0.627 -6.006 -15.536 1.00 87.75 81 ASP A C 1
ATOM 643 O O . ASP A 1 81 ? -0.834 -4.916 -14.996 1.00 87.75 81 ASP A O 1
ATOM 647 N N . ILE A 1 82 ? 0.542 -6.299 -16.113 1.00 84.44 82 ILE A N 1
ATOM 648 C CA . ILE A 1 82 ? 1.681 -5.375 -16.177 1.00 84.44 82 ILE A CA 1
ATOM 649 C C . ILE A 1 82 ? 2.030 -5.144 -17.641 1.00 84.44 82 ILE A C 1
ATOM 651 O O . ILE A 1 82 ? 2.361 -6.082 -18.362 1.00 84.44 82 ILE A O 1
ATOM 655 N N . TYR A 1 83 ? 2.008 -3.878 -18.049 1.00 83.88 83 TYR A N 1
ATOM 656 C CA . TYR A 1 83 ? 2.226 -3.460 -19.429 1.00 83.88 83 TYR A CA 1
ATOM 657 C C . TYR A 1 83 ? 3.433 -2.532 -19.524 1.00 83.88 83 TYR A C 1
ATOM 659 O O . TYR A 1 83 ? 3.653 -1.684 -18.657 1.00 83.88 83 TYR A O 1
ATOM 667 N N . LYS A 1 84 ? 4.200 -2.652 -20.607 1.00 82.94 84 LYS A N 1
ATOM 668 C CA . LYS A 1 84 ? 5.272 -1.712 -20.949 1.00 82.94 84 LYS A CA 1
ATOM 669 C C . LYS A 1 84 ? 4.784 -0.830 -22.092 1.00 82.94 84 LYS A C 1
ATOM 671 O O . LYS A 1 84 ? 4.231 -1.340 -23.053 1.00 82.94 84 LYS A O 1
ATOM 676 N N . ASN A 1 85 ? 4.978 0.487 -22.003 1.00 81.12 85 ASN A N 1
ATOM 677 C CA . ASN A 1 85 ? 4.625 1.432 -23.076 1.00 81.12 85 ASN A CA 1
ATOM 678 C C . ASN A 1 85 ? 3.158 1.355 -23.558 1.00 81.12 85 ASN A C 1
ATOM 680 O O . ASN A 1 85 ? 2.881 1.625 -24.722 1.00 81.12 85 ASN A O 1
ATOM 684 N N . ASN A 1 86 ? 2.218 1.001 -22.674 1.00 71.31 86 ASN A N 1
ATOM 685 C CA . ASN A 1 86 ? 0.807 0.758 -23.013 1.00 71.31 86 ASN A CA 1
ATOM 686 C C . ASN A 1 86 ? 0.572 -0.370 -24.043 1.00 71.31 86 ASN A C 1
ATOM 688 O O . ASN A 1 86 ? -0.512 -0.446 -24.624 1.00 71.31 86 ASN A O 1
ATOM 692 N N . GLU A 1 87 ? 1.551 -1.251 -24.261 1.00 74.81 87 GLU A N 1
ATOM 693 C CA . GLU A 1 87 ? 1.381 -2.478 -25.041 1.00 74.81 87 GLU A CA 1
ATOM 694 C C . GLU A 1 87 ? 0.642 -3.500 -24.173 1.00 74.81 87 GLU A C 1
ATOM 696 O O . GLU A 1 87 ? 1.159 -3.910 -23.132 1.00 74.81 87 GLU A O 1
ATOM 701 N N . LYS A 1 88 ? -0.594 -3.828 -24.570 1.00 62.47 88 LYS A N 1
ATOM 702 C CA . LYS A 1 88 ? -1.466 -4.787 -23.881 1.00 62.47 88 LYS A CA 1
ATOM 703 C C . LYS A 1 88 ? -1.164 -6.228 -24.255 1.00 62.47 88 LYS A C 1
ATOM 705 O O . LYS A 1 88 ? -0.916 -6.465 -25.457 1.00 62.47 88 LYS A O 1
#

pLDDT: mean 79.02, std 13.92, range [39.38, 93.06]

Secondary structure (DSSP, 8-state):
--HHHHHHHHHHHHTS-----TTS-SSEEEPPPEEETTEEEEEEEEEES-S--TTS--EEEEEEEETTT-PBPPS--------BTTB-

Foldseek 3Di:
DDPVVVVVVVVVVVPPPPDDDPPPDLQKDKDQFDDDPPFGKIKIWGWPPSDPPPPDDIDIDIFIAGPVVRDGDPDDDDDDDDDDPPPD

Sequence (88 aa):
MNSTKLCLILISLMIIPVTQAFGHGLGIDTTTSLNYEEKKILISVEMLPVYFDESENKKIRIYVYDKKTEEGISNVTFLLDIYKNNEK

Radius of gyration: 19.17 Å; chains: 1; bounding box: 40×56×38 Å

Organism: NCBI:txid408172